Protein AF-A0A358EK53-F1 (afdb_monomer_lite)

Sequence (143 aa):
MNDQSKSSGLSKCEKLIERYEEFHQHSTNRLIHFLCVPAIALSLIGLLWGIKIADVAIPKTEYFLTLNVGVIFICLAALYYLTLSFGSFLGMVVFGLVASLLCISFEMSPYSLLSFSLIVFVLAWVGQFIGHHMEGKRPAFTE

Secondary structure (DSSP, 8-state):
--STTTGGG--HHHHHHHHHHTTS--HHHHHHHHHHHHHHHHHHHHHHHT-EEEEEEPTTSS-EEEEEHHHHHHHHHHHHHHHH-HHHHHHHHHHHHHHHHHHHHHHTSSS-HHHHHHHHHHHHHHHHHHHHHHHTS--GGG-

Structure (mmCIF, N/CA/C/O backbone):
data_AF-A0A358EK53-F1
#
_entry.id   AF-A0A358EK53-F1
#
loop_
_atom_site.group_PDB
_atom_site.id
_atom_site.type_symbol
_atom_site.label_atom_id
_atom_site.label_alt_id
_atom_site.label_comp_id
_atom_site.label_asym_id
_atom_site.label_entity_id
_atom_site.label_seq_id
_atom_site.pdbx_PDB_ins_code
_atom_site.Cartn_x
_atom_site.Cartn_y
_atom_site.Cartn_z
_atom_site.occupancy
_atom_site.B_iso_or_equiv
_atom_site.auth_seq_id
_atom_site.auth_comp_id
_atom_site.auth_asym_id
_atom_site.auth_atom_id
_atom_site.pdbx_PDB_model_num
ATOM 1 N N . MET A 1 1 ? -28.330 -13.472 44.762 1.00 44.41 1 MET A N 1
ATOM 2 C CA . MET A 1 1 ? -28.862 -12.124 45.067 1.00 44.41 1 MET A CA 1
ATOM 3 C C . MET A 1 1 ? -27.680 -11.178 45.244 1.00 44.41 1 MET A C 1
ATOM 5 O O . MET A 1 1 ? -27.153 -11.162 46.343 1.00 44.41 1 MET A O 1
ATOM 9 N N . ASN A 1 2 ? -27.193 -10.495 44.192 1.00 47.31 2 ASN A N 1
ATOM 10 C CA . ASN A 1 2 ? -26.278 -9.346 44.377 1.00 47.31 2 ASN A CA 1
ATOM 11 C C . ASN A 1 2 ? -26.008 -8.436 43.154 1.00 47.31 2 ASN A C 1
ATOM 13 O O . ASN A 1 2 ? -25.313 -7.445 43.327 1.00 47.31 2 ASN A O 1
ATOM 17 N N . ASP A 1 3 ? -26.550 -8.689 41.954 1.00 51.25 3 ASP A N 1
ATOM 18 C CA . ASP A 1 3 ? -26.287 -7.790 40.803 1.00 51.25 3 ASP A CA 1
ATOM 19 C C . ASP A 1 3 ? -27.256 -6.603 40.682 1.00 51.25 3 ASP A C 1
ATOM 21 O O . ASP A 1 3 ? -26.886 -5.522 40.232 1.00 51.25 3 ASP A O 1
ATOM 25 N N . GLN A 1 4 ? -28.500 -6.755 41.139 1.00 46.97 4 GLN A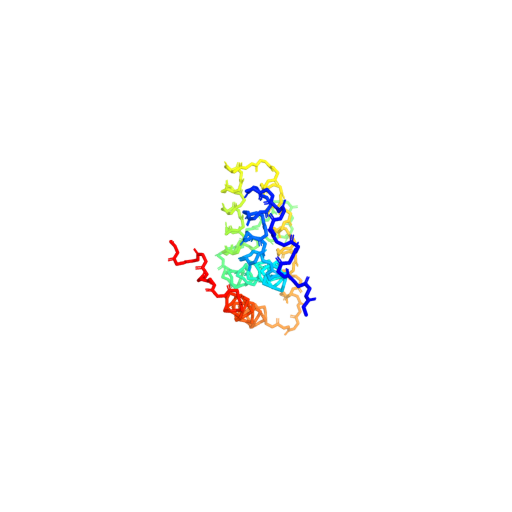 N 1
ATOM 26 C CA . GLN A 1 4 ? -29.532 -5.715 41.006 1.00 46.97 4 GLN A CA 1
ATOM 27 C C . GLN A 1 4 ? -29.291 -4.494 41.918 1.00 46.97 4 GLN A C 1
ATOM 29 O O . GLN A 1 4 ? -29.792 -3.411 41.631 1.00 46.97 4 GLN A O 1
ATOM 34 N N . SER A 1 5 ? -28.504 -4.632 42.993 1.00 48.44 5 SER A N 1
ATOM 35 C CA . SER A 1 5 ? -28.231 -3.541 43.942 1.00 48.44 5 SER A CA 1
ATOM 36 C C . SER A 1 5 ? -27.086 -2.616 43.520 1.00 48.44 5 SER A C 1
ATOM 38 O O . SER A 1 5 ? -26.894 -1.575 44.143 1.00 48.44 5 SER A O 1
ATOM 40 N N . LYS A 1 6 ? -26.310 -2.977 42.487 1.00 52.50 6 LYS A N 1
ATOM 41 C CA . LYS A 1 6 ? -25.169 -2.174 42.014 1.00 52.50 6 LYS A CA 1
ATOM 42 C C . LYS A 1 6 ? -25.566 -1.177 40.915 1.00 52.50 6 LYS A C 1
ATOM 44 O O . LYS A 1 6 ? -25.019 -0.084 40.848 1.00 52.50 6 LYS A O 1
ATOM 49 N N . SER A 1 7 ? -26.573 -1.520 40.107 1.00 52.72 7 SER A N 1
ATOM 50 C CA . SER A 1 7 ? -27.043 -0.724 38.956 1.00 52.72 7 SER A CA 1
ATOM 51 C C . SER A 1 7 ? -27.946 0.470 39.331 1.00 52.72 7 SER A C 1
ATOM 53 O O . SER A 1 7 ? -28.080 1.440 38.577 1.00 52.72 7 SER A O 1
ATOM 55 N N . SER A 1 8 ? -28.563 0.455 40.518 1.00 56.09 8 SER A N 1
ATOM 56 C CA . SER A 1 8 ? -29.510 1.498 40.943 1.00 56.09 8 SER A CA 1
ATOM 57 C C . SER A 1 8 ? -28.857 2.830 41.340 1.00 56.09 8 SER A C 1
ATOM 59 O O . SER A 1 8 ? -29.575 3.816 41.487 1.00 56.09 8 SER A O 1
ATOM 61 N N . GLY A 1 9 ? -27.529 2.872 41.504 1.00 60.59 9 GLY A N 1
ATOM 62 C CA . GLY A 1 9 ? -26.775 4.067 41.915 1.00 60.59 9 GLY A CA 1
ATOM 63 C C . GLY A 1 9 ? -26.028 4.801 40.796 1.00 60.59 9 GLY A C 1
ATOM 64 O O . GLY A 1 9 ? -25.480 5.868 41.050 1.00 60.59 9 GLY A O 1
ATOM 65 N N . LEU A 1 10 ? -25.998 4.256 39.575 1.00 72.88 10 LEU A N 1
ATOM 66 C CA . LEU A 1 10 ? -25.238 4.839 38.466 1.00 72.88 10 LEU A CA 1
ATOM 67 C C . LEU A 1 10 ? -25.940 6.077 37.899 1.00 72.88 10 LEU A C 1
ATOM 69 O O . LEU A 1 10 ? -27.145 6.061 37.603 1.00 72.88 10 LEU A O 1
ATOM 73 N N . SER A 1 11 ? -25.168 7.143 37.707 1.00 79.88 11 SER A N 1
ATOM 74 C CA . SER A 1 11 ? -25.588 8.355 37.016 1.00 79.88 11 SER A CA 1
ATOM 75 C C . SER A 1 11 ? -26.011 8.046 35.576 1.00 79.88 11 SER A C 1
ATOM 77 O O . SER A 1 11 ? -25.621 7.049 34.965 1.00 79.88 11 SER A O 1
ATOM 79 N N . LYS A 1 12 ? -26.817 8.933 34.988 1.00 79.69 12 LYS A N 1
ATOM 80 C CA . LYS A 1 12 ? -27.272 8.793 33.598 1.00 79.69 12 LYS A CA 1
ATOM 81 C C . LYS A 1 12 ? -26.097 8.684 32.612 1.00 79.69 12 LYS A C 1
ATOM 83 O O . LYS A 1 12 ? -26.215 7.951 31.638 1.00 79.69 12 LYS A O 1
ATOM 88 N N . CYS A 1 13 ? -24.980 9.366 32.883 1.00 74.81 13 CYS A N 1
ATOM 89 C CA . CYS A 1 13 ? -23.748 9.243 32.099 1.00 74.81 13 CYS A CA 1
ATOM 90 C C . CYS A 1 13 ? -23.116 7.859 32.235 1.00 74.81 13 CYS A C 1
ATOM 92 O O . CYS A 1 13 ? -22.771 7.268 31.223 1.00 74.81 13 CYS A O 1
ATOM 94 N N . GLU A 1 14 ? -23.012 7.314 33.445 1.00 81.50 14 GLU A N 1
ATOM 95 C CA . GLU A 1 14 ? -22.434 5.981 33.652 1.00 81.50 14 GLU A CA 1
ATOM 96 C C . GLU A 1 14 ? -23.273 4.891 32.978 1.00 81.50 14 GLU A C 1
ATOM 98 O O . GLU A 1 14 ? -22.715 4.035 32.305 1.00 81.50 14 GLU A O 1
ATOM 103 N N . LYS A 1 15 ? -24.608 4.988 33.021 1.00 79.69 15 LYS A N 1
ATOM 104 C CA . LYS A 1 15 ? -25.495 4.074 32.273 1.00 79.69 15 LYS A CA 1
ATOM 105 C C . LYS A 1 15 ? -25.345 4.198 30.756 1.00 79.69 15 LYS A C 1
ATOM 107 O O . LYS A 1 15 ? -25.530 3.223 30.034 1.00 79.69 15 LYS A O 1
ATOM 112 N N . LEU A 1 16 ? -25.050 5.399 30.259 1.00 75.38 16 LEU A N 1
ATOM 113 C CA . LEU A 1 16 ? -24.781 5.629 28.838 1.00 75.38 16 LEU A CA 1
ATOM 114 C C . LEU A 1 16 ? -23.404 5.091 28.432 1.00 75.38 16 LEU A C 1
ATOM 116 O O . LEU A 1 16 ? -23.286 4.562 27.334 1.00 75.38 16 LEU A O 1
ATOM 120 N N . ILE A 1 17 ? -22.400 5.186 29.307 1.00 73.75 17 ILE A N 1
ATOM 121 C CA . ILE A 1 17 ? -21.050 4.645 29.091 1.00 73.75 17 ILE A CA 1
ATOM 122 C C . ILE A 1 17 ? -21.073 3.116 29.131 1.00 73.75 17 ILE A C 1
ATOM 124 O O . ILE A 1 17 ? -20.580 2.492 28.202 1.00 73.75 17 ILE A O 1
ATOM 128 N N . GLU A 1 18 ? -21.723 2.517 30.127 1.00 74.19 18 GLU A N 1
ATOM 129 C CA . GLU A 1 18 ? -21.867 1.062 30.271 1.00 74.19 18 GLU A CA 1
ATOM 130 C C . GLU A 1 18 ? -22.588 0.457 29.054 1.00 74.19 18 GLU A C 1
ATOM 132 O O . GLU A 1 18 ? -22.135 -0.519 28.458 1.00 74.19 18 GLU A O 1
ATOM 137 N N . ARG A 1 19 ? -23.648 1.125 28.582 1.00 63.91 19 ARG A N 1
ATOM 138 C CA . ARG A 1 19 ? -24.352 0.734 27.356 1.00 63.91 19 ARG A CA 1
ATOM 139 C C . ARG A 1 19 ? -23.547 1.008 26.086 1.00 63.91 19 ARG A C 1
ATOM 141 O O . ARG A 1 19 ? -23.737 0.319 25.096 1.00 63.91 19 ARG A O 1
ATOM 148 N N . TYR A 1 20 ? -22.667 2.005 26.071 1.00 60.00 20 TYR A N 1
ATOM 149 C CA . TYR A 1 20 ? -21.781 2.277 24.936 1.00 60.00 20 TYR A CA 1
ATOM 150 C C . TYR A 1 20 ? -20.654 1.235 24.839 1.00 60.00 20 TYR A C 1
ATOM 152 O O . TYR A 1 20 ? -20.365 0.751 23.741 1.00 60.00 20 TYR A O 1
ATOM 160 N N . GLU A 1 21 ? -20.082 0.838 25.980 1.00 59.84 21 GLU A N 1
ATOM 161 C CA . GLU A 1 21 ? -19.077 -0.221 26.112 1.00 59.84 21 GLU A CA 1
ATOM 162 C C . GLU A 1 21 ? -19.630 -1.603 25.732 1.00 59.84 21 GLU A C 1
ATOM 164 O O . GLU A 1 21 ? -18.933 -2.360 25.060 1.00 59.84 21 GLU A O 1
ATOM 169 N N . GLU A 1 22 ? -20.903 -1.897 26.016 1.00 58.50 22 GLU A N 1
ATOM 170 C CA . GLU A 1 22 ? -21.577 -3.131 25.566 1.00 58.50 22 GLU A CA 1
ATOM 171 C C . GLU A 1 22 ? -21.605 -3.311 24.031 1.00 58.50 22 GLU A C 1
ATOM 173 O O . GLU A 1 22 ? -21.647 -4.441 23.547 1.00 58.50 22 GLU A O 1
ATOM 178 N N . PHE A 1 23 ? -21.554 -2.226 23.241 1.00 48.31 23 PHE A N 1
ATOM 179 C CA . PHE A 1 23 ? -21.662 -2.271 21.768 1.00 48.31 23 PHE A CA 1
ATOM 180 C C . PHE A 1 23 ? -20.366 -1.916 21.007 1.00 48.31 23 PHE A C 1
ATOM 182 O O . PHE A 1 23 ? -20.389 -1.861 19.769 1.00 48.31 23 PHE A O 1
ATOM 189 N N . HIS A 1 24 ? -19.257 -1.622 21.702 1.00 51.56 24 HIS A N 1
ATOM 190 C CA . HIS A 1 24 ? -18.022 -1.076 21.099 1.00 51.56 24 HIS A CA 1
ATOM 191 C C . HIS A 1 24 ? -16.729 -1.732 21.620 1.00 51.56 24 HIS A C 1
ATOM 193 O O . HIS A 1 24 ? -15.741 -1.040 21.868 1.00 51.56 24 HIS A O 1
ATOM 199 N N . GLN A 1 25 ? -16.708 -3.058 21.804 1.00 56.25 25 GLN A N 1
ATOM 200 C CA . GLN A 1 25 ? -15.601 -3.720 22.514 1.00 56.25 25 GLN A CA 1
ATOM 201 C C . GLN A 1 25 ? -15.078 -5.043 21.940 1.00 56.25 25 GLN A C 1
ATOM 203 O O . GLN A 1 25 ? -14.318 -5.727 22.627 1.00 56.25 25 GLN A O 1
ATOM 208 N N . HIS A 1 26 ? -15.348 -5.409 20.681 1.00 67.19 26 HIS A N 1
ATOM 209 C CA . HIS A 1 26 ? -14.607 -6.542 20.115 1.00 67.19 26 HIS A CA 1
ATOM 210 C C . HIS A 1 26 ? -13.185 -6.118 19.730 1.00 67.19 26 HIS A C 1
ATOM 212 O O . HIS A 1 26 ? -12.859 -5.834 18.578 1.00 67.19 26 HIS A O 1
ATOM 218 N N . SER A 1 27 ? -12.306 -6.117 20.736 1.00 74.44 27 SER A N 1
ATOM 219 C CA . SER A 1 27 ? -10.853 -5.959 20.610 1.00 74.44 27 SER A CA 1
ATOM 220 C C . SER A 1 27 ? -10.276 -6.863 19.517 1.00 74.44 27 SER A C 1
ATOM 222 O O . SER A 1 27 ? -9.371 -6.456 18.790 1.00 74.44 27 SER A O 1
ATOM 224 N N . THR A 1 28 ? -10.870 -8.046 19.333 1.00 80.31 28 THR A N 1
ATOM 225 C CA . THR A 1 28 ? -10.563 -8.972 18.244 1.00 80.31 28 THR A CA 1
ATOM 226 C C . THR A 1 28 ? -10.839 -8.375 16.864 1.00 80.31 28 THR A C 1
ATOM 228 O O . THR A 1 28 ? -9.970 -8.476 16.004 1.00 80.31 28 THR A O 1
ATOM 231 N N . ASN A 1 29 ? -11.981 -7.711 16.633 1.00 83.12 29 ASN A N 1
ATOM 232 C CA . ASN A 1 29 ? -12.245 -7.080 15.336 1.00 83.12 29 ASN A CA 1
ATOM 233 C C . ASN A 1 29 ? -11.283 -5.916 15.079 1.00 83.12 29 ASN A C 1
ATOM 235 O O . ASN A 1 29 ? -10.715 -5.813 13.997 1.00 83.12 29 ASN A O 1
ATOM 239 N N . ARG A 1 30 ? -11.011 -5.084 16.091 1.00 83.62 30 ARG A N 1
ATOM 240 C CA . ARG A 1 30 ? -10.029 -3.997 15.955 1.00 83.62 30 ARG A CA 1
ATOM 241 C C . ARG A 1 30 ? -8.637 -4.529 15.594 1.00 83.62 30 ARG A C 1
ATOM 243 O O . ARG A 1 30 ? -7.964 -3.935 14.755 1.00 83.62 30 ARG A O 1
ATOM 250 N N . LEU A 1 31 ? -8.217 -5.641 16.200 1.00 88.62 31 LEU A N 1
ATOM 251 C CA . LEU A 1 31 ? -6.941 -6.288 15.892 1.00 88.62 31 LEU A CA 1
ATOM 252 C C . LEU A 1 31 ? -6.921 -6.860 14.469 1.00 88.62 31 LEU A C 1
ATOM 254 O O . LEU A 1 31 ? -5.970 -6.611 13.729 1.00 88.62 31 LEU A O 1
ATOM 258 N N . ILE A 1 32 ? -7.975 -7.584 14.079 1.00 89.75 32 ILE A N 1
ATOM 259 C CA . ILE A 1 32 ? -8.142 -8.098 12.713 1.00 89.75 32 ILE A CA 1
ATOM 260 C C . ILE A 1 32 ? -8.068 -6.939 11.723 1.00 89.75 32 ILE A C 1
ATOM 262 O O . ILE A 1 32 ? -7.319 -7.006 10.754 1.00 89.75 32 ILE A O 1
ATOM 266 N N . HIS A 1 33 ? -8.772 -5.843 11.995 1.00 88.62 33 HIS A N 1
ATOM 267 C CA . HIS A 1 33 ? -8.790 -4.687 11.120 1.00 88.62 33 HIS A CA 1
ATOM 268 C C . HIS A 1 33 ? -7.407 -4.040 10.990 1.00 88.62 33 HIS A C 1
ATOM 270 O O . HIS A 1 33 ? -6.943 -3.777 9.880 1.00 88.62 33 HIS A O 1
ATOM 276 N N . PHE A 1 34 ? -6.718 -3.854 12.118 1.00 91.25 34 PHE A N 1
ATOM 277 C CA . PHE A 1 34 ? -5.369 -3.296 12.167 1.00 91.25 34 PHE A CA 1
ATOM 278 C C . PHE A 1 34 ? -4.342 -4.129 11.385 1.00 91.25 34 PHE A C 1
ATOM 280 O O . PHE A 1 34 ? -3.424 -3.559 10.805 1.00 91.25 34 PHE A O 1
ATOM 287 N N . LEU A 1 35 ? -4.498 -5.456 11.328 1.00 94.19 35 LEU A N 1
ATOM 288 C CA . LEU A 1 35 ? -3.620 -6.341 10.552 1.00 94.19 35 LEU A CA 1
ATOM 289 C C . LEU A 1 35 ? -4.036 -6.438 9.081 1.00 94.19 35 LEU A C 1
ATOM 291 O O . LEU A 1 35 ? -3.199 -6.360 8.179 1.00 94.19 35 LEU A O 1
ATOM 295 N N . CYS A 1 36 ? -5.331 -6.607 8.823 1.00 95.31 36 CYS A N 1
ATOM 296 C CA . CYS A 1 36 ? -5.830 -6.877 7.486 1.00 95.31 36 CYS A CA 1
ATOM 297 C C . CYS A 1 36 ? -5.834 -5.629 6.597 1.00 95.31 36 CYS A C 1
ATOM 299 O O . CYS A 1 36 ? -5.569 -5.774 5.411 1.00 95.31 36 CYS A O 1
ATOM 301 N N . VAL A 1 37 ? -6.086 -4.414 7.111 1.00 94.44 37 VAL A N 1
ATOM 302 C CA . VAL A 1 37 ? -6.059 -3.201 6.261 1.00 94.44 37 VAL A CA 1
ATOM 303 C C . VAL A 1 37 ? -4.674 -2.961 5.641 1.00 94.44 37 VAL A C 1
ATOM 305 O O . VAL A 1 37 ? -4.603 -2.857 4.413 1.00 94.44 37 VAL A O 1
ATOM 308 N N . PRO A 1 38 ? -3.561 -2.935 6.406 1.00 95.06 38 PRO A N 1
ATOM 309 C CA . PRO A 1 38 ? -2.231 -2.818 5.814 1.00 95.06 38 PRO A CA 1
ATOM 310 C C . PRO A 1 38 ? -1.906 -3.975 4.864 1.00 95.06 38 PRO A C 1
ATOM 312 O O . PRO A 1 38 ? -1.325 -3.741 3.808 1.00 95.06 38 PRO A O 1
ATOM 315 N N . ALA A 1 39 ? -2.316 -5.207 5.191 1.00 97.19 39 ALA A N 1
ATOM 316 C CA . ALA A 1 39 ? -2.095 -6.367 4.327 1.00 97.19 39 ALA A CA 1
ATOM 317 C C . ALA A 1 39 ? -2.852 -6.262 2.990 1.00 97.19 39 ALA A C 1
ATOM 319 O O . ALA A 1 39 ? -2.281 -6.561 1.940 1.00 97.19 39 ALA A O 1
ATOM 320 N N . ILE A 1 40 ? -4.104 -5.793 3.001 1.00 97.69 40 ILE A N 1
ATOM 321 C CA . ILE A 1 40 ? -4.897 -5.522 1.791 1.00 97.69 40 ILE A CA 1
ATOM 322 C C . ILE A 1 40 ? -4.223 -4.431 0.958 1.00 97.69 40 ILE A C 1
ATOM 324 O O . ILE A 1 40 ? -4.044 -4.608 -0.243 1.00 97.69 40 ILE A O 1
ATOM 328 N N . ALA A 1 41 ? -3.801 -3.328 1.581 1.00 97.31 41 ALA A N 1
ATOM 329 C CA . ALA A 1 41 ? -3.135 -2.237 0.875 1.00 97.31 41 ALA A CA 1
ATOM 330 C C . ALA A 1 41 ? -1.801 -2.682 0.241 1.00 97.31 41 ALA A C 1
ATOM 332 O O . ALA A 1 41 ? -1.563 -2.415 -0.937 1.00 97.31 41 ALA A O 1
ATOM 333 N N . LEU A 1 42 ? -0.958 -3.411 0.983 1.00 97.75 42 LEU A N 1
ATOM 334 C CA . LEU A 1 42 ? 0.312 -3.952 0.479 1.00 97.75 42 LEU A CA 1
ATOM 335 C C . LEU A 1 42 ? 0.100 -4.941 -0.670 1.00 97.75 42 LEU A C 1
ATOM 337 O O . LEU A 1 42 ? 0.776 -4.864 -1.695 1.00 97.75 42 LEU A O 1
ATOM 341 N N . SER A 1 43 ? -0.841 -5.872 -0.513 1.00 98.06 43 SER A N 1
ATOM 342 C CA . SER A 1 43 ? -1.125 -6.870 -1.547 1.00 98.06 43 SER A CA 1
ATOM 343 C C . SER A 1 43 ? -1.749 -6.251 -2.794 1.00 98.06 43 SER A C 1
ATOM 345 O O . SER A 1 43 ? -1.369 -6.636 -3.896 1.00 98.06 43 SER A O 1
ATOM 347 N N . LEU A 1 44 ? -2.614 -5.242 -2.656 1.00 98.38 44 LEU A N 1
ATOM 348 C CA . LEU A 1 44 ? -3.137 -4.482 -3.790 1.00 98.38 44 LEU A CA 1
ATOM 349 C C . LEU A 1 44 ? -2.016 -3.779 -4.565 1.00 98.38 44 LEU A C 1
ATOM 351 O O . LEU A 1 44 ? -1.979 -3.876 -5.790 1.00 98.38 44 LEU A O 1
ATOM 355 N N . ILE A 1 45 ? -1.079 -3.126 -3.868 1.00 98.25 45 ILE A N 1
ATOM 356 C CA . ILE A 1 45 ? 0.104 -2.533 -4.509 1.00 98.25 45 ILE A CA 1
ATOM 357 C C . ILE A 1 45 ? 0.877 -3.606 -5.280 1.00 98.25 45 ILE A C 1
ATOM 359 O O . ILE A 1 45 ? 1.200 -3.376 -6.439 1.00 98.25 45 ILE A O 1
ATOM 363 N N . GLY A 1 46 ? 1.114 -4.782 -4.691 1.00 97.75 46 GLY A N 1
ATOM 364 C CA . GLY A 1 46 ? 1.810 -5.886 -5.362 1.00 97.75 46 GLY A CA 1
ATOM 365 C C . GLY A 1 46 ? 1.079 -6.432 -6.597 1.00 97.75 46 GLY A C 1
ATOM 366 O O . GLY A 1 46 ? 1.717 -6.712 -7.611 1.00 97.75 46 GLY A O 1
ATOM 367 N N . LEU A 1 47 ? -0.258 -6.509 -6.567 1.00 98.12 47 LEU A N 1
ATOM 368 C CA . LEU A 1 47 ? -1.067 -6.868 -7.741 1.00 98.12 47 LEU A CA 1
ATOM 369 C C . LEU A 1 47 ? -0.909 -5.836 -8.869 1.00 98.12 47 LEU A C 1
ATOM 371 O O . LEU A 1 47 ? -0.716 -6.207 -10.026 1.00 98.12 47 LEU A O 1
ATOM 375 N N . LEU A 1 48 ? -0.953 -4.544 -8.532 1.00 97.88 48 LEU A N 1
ATOM 376 C CA . LEU A 1 48 ? -0.773 -3.448 -9.491 1.00 97.88 48 LEU A CA 1
ATOM 377 C C . LEU A 1 48 ? 0.682 -3.320 -9.972 1.00 97.88 48 LEU A C 1
ATOM 379 O O . LEU A 1 48 ? 0.924 -2.865 -11.090 1.00 97.88 48 LEU A O 1
ATOM 383 N N . TRP A 1 49 ? 1.650 -3.745 -9.158 1.00 97.12 49 TRP A N 1
ATOM 384 C CA . TRP A 1 49 ? 3.080 -3.714 -9.474 1.00 97.12 49 TRP A CA 1
ATOM 385 C C . TRP A 1 49 ? 3.421 -4.559 -10.702 1.00 97.12 49 TRP A C 1
ATOM 387 O O . TRP A 1 49 ? 4.266 -4.176 -11.509 1.00 97.12 49 TRP A O 1
ATOM 397 N N . GLY A 1 50 ? 2.722 -5.685 -10.883 1.00 93.50 50 GLY A N 1
ATOM 398 C CA . GLY A 1 50 ? 2.907 -6.571 -12.035 1.00 93.50 50 GLY A CA 1
ATOM 399 C C . GLY A 1 50 ? 2.536 -5.942 -13.384 1.00 93.50 50 GLY A C 1
ATOM 400 O O . GLY A 1 50 ? 2.936 -6.461 -14.426 1.00 93.50 50 GLY A O 1
ATOM 401 N N . ILE A 1 51 ? 1.803 -4.823 -13.390 1.00 95.44 51 ILE A N 1
ATOM 402 C CA . ILE A 1 51 ? 1.397 -4.119 -14.609 1.00 95.44 51 ILE A CA 1
ATOM 403 C C . ILE A 1 51 ? 2.461 -3.068 -14.956 1.00 95.44 51 ILE A C 1
ATOM 405 O O . ILE A 1 51 ? 2.400 -1.916 -14.514 1.00 95.44 51 ILE A O 1
ATOM 409 N N . LYS A 1 52 ? 3.459 -3.485 -15.742 1.00 94.00 52 LYS A N 1
ATOM 410 C CA . LYS A 1 52 ? 4.566 -2.636 -16.212 1.00 94.00 52 LYS A CA 1
ATOM 411 C C . LYS A 1 52 ? 4.102 -1.751 -17.374 1.00 94.00 52 LYS A C 1
ATOM 413 O O . LYS A 1 52 ? 3.425 -2.228 -18.279 1.00 94.00 52 LYS A O 1
ATOM 418 N N . ILE A 1 53 ? 4.450 -0.464 -17.328 1.00 93.25 53 ILE A N 1
ATOM 419 C CA . ILE A 1 53 ? 4.023 0.551 -18.305 1.00 93.25 53 ILE A CA 1
ATOM 420 C C . ILE A 1 53 ? 5.179 0.910 -19.234 1.00 93.25 53 ILE A C 1
ATOM 422 O O . ILE A 1 53 ? 5.046 0.812 -20.450 1.00 93.25 53 ILE A O 1
ATOM 426 N N . ALA A 1 54 ? 6.299 1.354 -18.664 1.00 90.38 54 ALA A N 1
ATOM 427 C CA . ALA A 1 54 ? 7.460 1.804 -19.421 1.00 90.38 54 ALA A CA 1
ATOM 428 C C . ALA A 1 54 ? 8.716 1.769 -18.552 1.00 90.38 54 ALA A C 1
ATOM 430 O O . ALA A 1 54 ? 8.646 2.050 -17.358 1.00 90.38 54 ALA A O 1
ATOM 431 N N . ASP A 1 55 ? 9.865 1.509 -19.165 1.00 89.69 55 ASP A N 1
ATOM 432 C CA . ASP A 1 55 ? 11.164 1.683 -18.524 1.00 89.69 55 ASP A CA 1
ATOM 433 C C . ASP A 1 55 ? 11.713 3.074 -18.849 1.00 89.69 55 ASP A C 1
ATOM 435 O O . ASP A 1 55 ? 11.835 3.465 -20.012 1.00 89.69 55 ASP A O 1
ATOM 439 N N . VAL A 1 56 ? 12.024 3.843 -17.810 1.00 87.19 56 VAL A N 1
ATOM 440 C CA . VAL A 1 56 ? 12.535 5.211 -17.918 1.00 87.19 56 VAL A CA 1
ATOM 441 C C . VAL A 1 56 ? 14.018 5.203 -17.576 1.00 87.19 56 VAL A C 1
ATOM 443 O O . VAL A 1 56 ? 14.395 4.901 -16.446 1.00 87.19 56 VAL A O 1
ATOM 446 N N . ALA A 1 57 ? 14.873 5.545 -18.538 1.00 88.06 57 ALA A N 1
ATOM 447 C CA . ALA A 1 57 ? 16.307 5.670 -18.291 1.00 88.06 57 ALA A CA 1
ATOM 448 C C . ALA A 1 57 ? 16.585 6.787 -17.273 1.00 88.06 57 ALA A C 1
ATOM 450 O O . ALA A 1 57 ? 16.092 7.910 -17.424 1.00 88.06 57 ALA A O 1
ATOM 451 N N . ILE A 1 58 ? 17.393 6.500 -16.251 1.00 84.69 58 ILE A N 1
ATOM 452 C CA . ILE A 1 58 ? 17.804 7.507 -15.271 1.00 84.69 58 ILE A CA 1
ATOM 453 C C . ILE A 1 58 ? 19.006 8.273 -15.847 1.00 84.69 58 ILE A C 1
ATOM 455 O O . ILE A 1 58 ? 20.051 7.663 -16.100 1.00 84.69 58 ILE A O 1
ATOM 459 N N . PRO A 1 59 ? 18.906 9.605 -16.046 1.00 87.94 59 PRO A N 1
ATOM 460 C CA . PRO A 1 59 ? 19.975 10.381 -16.662 1.00 87.94 59 PRO A CA 1
ATOM 461 C C . PRO A 1 59 ? 21.311 10.200 -15.941 1.00 87.94 59 PRO A C 1
ATOM 463 O O . PRO A 1 59 ? 21.377 10.291 -14.717 1.00 87.94 59 PRO A O 1
ATOM 466 N N . LYS A 1 60 ? 22.387 10.031 -16.719 1.00 87.44 60 LYS A N 1
ATOM 467 C CA . LYS A 1 60 ? 23.769 9.875 -16.225 1.00 87.44 60 LYS A CA 1
ATOM 468 C C . LYS A 1 60 ? 24.023 8.584 -15.428 1.00 87.44 60 LYS A C 1
ATOM 470 O O . LYS A 1 60 ? 24.994 8.526 -14.678 1.00 87.44 60 LYS A O 1
ATOM 475 N N . THR A 1 61 ? 23.188 7.558 -15.595 1.00 86.94 61 THR A N 1
ATOM 476 C CA . THR A 1 61 ? 23.410 6.220 -15.028 1.00 86.94 61 THR A CA 1
ATOM 477 C C . THR A 1 61 ? 23.018 5.131 -16.031 1.00 86.94 61 THR A C 1
ATOM 479 O O . THR A 1 61 ? 22.264 5.404 -16.958 1.00 86.94 61 THR A O 1
ATOM 482 N N . GLU A 1 62 ? 23.482 3.899 -15.817 1.00 86.06 62 GLU A N 1
ATOM 483 C CA . GLU A 1 62 ? 23.063 2.706 -16.583 1.00 86.06 62 GLU A CA 1
ATOM 484 C C . GLU A 1 62 ? 21.736 2.106 -16.070 1.00 86.06 62 GLU A C 1
ATOM 486 O O . GLU A 1 62 ? 21.300 1.045 -16.515 1.00 86.06 62 GLU A O 1
ATOM 491 N N . TYR A 1 63 ? 21.104 2.745 -15.080 1.00 82.31 63 TYR A N 1
ATOM 492 C CA . TYR A 1 63 ? 19.905 2.231 -14.433 1.00 82.31 63 TYR A CA 1
ATOM 493 C C . TYR A 1 63 ? 18.634 2.713 -15.134 1.00 82.31 63 TYR A C 1
ATOM 495 O O . TYR A 1 63 ? 18.524 3.861 -15.574 1.00 82.31 63 TYR A O 1
ATOM 503 N N . PHE A 1 64 ? 17.636 1.834 -15.158 1.00 83.44 64 PHE A N 1
ATOM 504 C CA . PHE A 1 64 ? 16.288 2.127 -15.625 1.00 83.44 64 PHE A CA 1
ATOM 505 C C . PHE A 1 64 ? 15.318 2.059 -14.448 1.00 83.44 64 PHE A C 1
ATOM 507 O O . PHE A 1 64 ? 15.417 1.179 -13.593 1.00 83.44 64 PHE A O 1
ATOM 514 N N . LEU A 1 65 ? 14.374 2.994 -14.411 1.00 83.56 65 LEU A N 1
ATOM 515 C CA . LEU A 1 65 ? 13.236 2.973 -13.510 1.00 83.56 65 LEU A CA 1
ATOM 516 C C . LEU A 1 65 ? 12.036 2.393 -14.257 1.00 83.56 65 LEU A C 1
ATOM 518 O O . LEU A 1 65 ? 11.494 3.037 -15.154 1.00 83.56 65 LEU A O 1
ATOM 522 N N . THR A 1 66 ? 11.592 1.202 -13.872 1.00 87.44 66 THR A N 1
ATOM 523 C CA . THR A 1 66 ? 10.353 0.629 -14.402 1.00 87.44 66 THR A CA 1
ATOM 524 C C . THR A 1 66 ? 9.151 1.334 -13.787 1.00 87.44 66 THR A C 1
ATOM 526 O O . THR A 1 66 ? 8.837 1.161 -12.606 1.00 87.44 66 THR A O 1
ATOM 529 N N . LEU A 1 67 ? 8.441 2.111 -14.599 1.00 91.50 67 LEU A N 1
ATOM 530 C CA . LEU A 1 67 ? 7.146 2.662 -14.243 1.00 91.50 67 LEU A CA 1
ATOM 531 C C . LEU A 1 67 ? 6.104 1.540 -14.295 1.00 91.50 67 LEU A C 1
ATOM 533 O O . LEU A 1 67 ? 5.915 0.892 -15.326 1.00 91.50 67 LEU A O 1
ATOM 537 N N . ASN A 1 68 ? 5.404 1.330 -13.187 1.00 95.25 68 ASN A N 1
ATOM 538 C CA . ASN A 1 68 ? 4.308 0.374 -13.081 1.00 95.25 68 ASN A CA 1
ATOM 539 C C . ASN A 1 68 ? 3.072 1.038 -12.460 1.00 95.25 68 ASN A C 1
ATOM 541 O O . ASN A 1 68 ? 3.155 2.117 -11.862 1.00 95.25 68 ASN A O 1
ATOM 545 N N . VAL A 1 69 ? 1.915 0.392 -12.606 1.00 97.12 69 VAL A N 1
ATOM 546 C CA . VAL A 1 69 ? 0.643 0.921 -12.088 1.00 97.12 69 VAL A CA 1
ATOM 547 C C . VAL A 1 69 ? 0.660 1.049 -10.558 1.00 97.12 69 VAL A C 1
ATOM 549 O O . VAL A 1 69 ? 0.052 1.975 -10.024 1.00 97.12 69 VAL A O 1
ATOM 552 N N . GLY A 1 70 ? 1.397 0.190 -9.848 1.00 96.62 70 GLY A N 1
ATOM 553 C CA . GLY A 1 70 ? 1.567 0.267 -8.393 1.00 96.62 70 GLY A CA 1
ATOM 554 C C . GLY A 1 70 ? 2.210 1.578 -7.928 1.00 96.62 70 GLY A C 1
ATOM 555 O O . GLY A 1 70 ? 1.698 2.221 -7.012 1.00 96.62 70 GLY A O 1
ATOM 556 N N . VAL A 1 71 ? 3.274 2.031 -8.599 1.00 94.88 71 VAL A N 1
ATOM 557 C CA . VAL A 1 71 ? 3.926 3.323 -8.309 1.00 94.88 71 VAL A CA 1
ATOM 558 C C . VAL A 1 71 ? 2.971 4.488 -8.563 1.00 94.88 71 VAL A C 1
ATOM 560 O O . VAL A 1 71 ? 2.855 5.378 -7.722 1.00 94.88 71 VAL A O 1
ATOM 563 N N . ILE A 1 72 ? 2.237 4.466 -9.681 1.00 96.62 72 ILE A N 1
ATOM 564 C CA . ILE A 1 72 ? 1.236 5.502 -9.987 1.00 96.62 72 ILE A CA 1
ATOM 565 C C . ILE A 1 72 ? 0.166 5.548 -8.893 1.00 96.62 72 ILE A C 1
ATOM 567 O O . ILE A 1 72 ? -0.166 6.627 -8.401 1.00 96.62 72 ILE A O 1
ATOM 571 N N . PHE A 1 73 ? -0.342 4.388 -8.476 1.00 97.81 73 PHE A N 1
ATOM 572 C CA . PHE A 1 73 ? -1.336 4.286 -7.413 1.00 97.81 73 PHE A CA 1
ATOM 573 C C . PHE A 1 73 ? -0.826 4.868 -6.086 1.00 97.81 73 PHE A C 1
ATOM 575 O O . PHE A 1 73 ? -1.528 5.667 -5.468 1.00 97.81 73 PHE A O 1
ATOM 582 N N . ILE A 1 74 ? 0.410 4.549 -5.683 1.00 97.50 74 ILE A N 1
ATOM 583 C CA . ILE A 1 74 ? 1.049 5.123 -4.486 1.00 97.50 74 ILE A CA 1
ATOM 584 C C . ILE A 1 74 ? 1.151 6.649 -4.597 1.00 97.50 74 ILE A C 1
ATOM 586 O O . ILE A 1 74 ? 0.804 7.352 -3.648 1.00 97.50 74 ILE A O 1
ATOM 590 N N . CYS A 1 75 ? 1.600 7.178 -5.740 1.00 97.06 75 CYS A N 1
ATOM 591 C CA . CYS A 1 75 ? 1.714 8.622 -5.949 1.00 97.06 75 CYS A CA 1
ATOM 592 C C . CYS A 1 75 ? 0.354 9.322 -5.831 1.00 97.06 75 CYS A C 1
ATOM 594 O O . CYS A 1 75 ? 0.244 10.331 -5.134 1.00 97.06 75 CYS A O 1
ATOM 596 N N . LEU A 1 76 ? -0.688 8.775 -6.463 1.00 98.12 76 LEU A N 1
ATOM 597 C CA . LEU A 1 76 ? -2.047 9.314 -6.372 1.00 98.12 76 LEU A CA 1
ATOM 598 C C . LEU A 1 76 ? -2.586 9.252 -4.937 1.00 98.12 76 LEU A C 1
ATOM 600 O O . LEU A 1 76 ? -3.154 10.233 -4.455 1.00 98.12 76 LEU A O 1
ATOM 604 N N . ALA A 1 77 ? -2.360 8.142 -4.230 1.00 97.62 77 ALA A N 1
ATOM 605 C CA . ALA A 1 77 ? -2.747 7.997 -2.830 1.00 97.62 77 ALA A CA 1
ATOM 606 C C . ALA A 1 77 ? -2.021 9.011 -1.932 1.00 97.62 77 ALA A C 1
ATOM 608 O O . ALA A 1 77 ? -2.653 9.644 -1.090 1.00 97.62 77 ALA A O 1
ATOM 609 N N . ALA A 1 78 ? -0.720 9.231 -2.133 1.00 97.94 78 ALA A N 1
ATOM 610 C CA . ALA A 1 78 ? 0.035 10.236 -1.391 1.00 97.94 78 ALA A CA 1
ATOM 611 C C . ALA A 1 78 ? -0.518 11.648 -1.643 1.00 97.94 78 ALA A C 1
ATOM 613 O O . ALA A 1 78 ? -0.791 12.374 -0.688 1.00 97.94 78 ALA A O 1
ATOM 614 N N . LEU A 1 79 ? -0.770 12.021 -2.902 1.00 98.19 79 LEU A N 1
ATOM 615 C CA . LEU A 1 79 ? -1.372 13.317 -3.239 1.00 98.19 79 LEU A CA 1
ATOM 616 C C . LEU A 1 79 ? -2.754 13.499 -2.601 1.00 98.19 79 LEU A C 1
ATOM 618 O O . LEU A 1 79 ? -3.048 14.575 -2.086 1.00 98.19 79 LEU A O 1
ATOM 622 N N . TYR A 1 80 ? -3.577 12.450 -2.567 1.00 97.81 80 TYR A N 1
ATOM 623 C CA . TYR A 1 80 ? -4.845 12.484 -1.843 1.00 97.81 80 TYR A CA 1
ATOM 624 C C . TYR A 1 80 ? -4.629 12.688 -0.335 1.00 97.81 80 TYR A C 1
ATOM 626 O O . TYR A 1 80 ? -5.229 13.585 0.253 1.00 97.81 80 TYR A O 1
ATOM 634 N N . TYR A 1 81 ? -3.716 11.941 0.293 1.00 96.75 81 TYR A N 1
ATOM 635 C CA . TYR A 1 81 ? -3.427 12.048 1.731 1.00 96.75 81 TYR A CA 1
ATOM 636 C C . TYR A 1 81 ? -2.836 13.409 2.123 1.00 96.75 81 TYR A C 1
ATOM 638 O O . TYR A 1 81 ? -3.037 13.862 3.251 1.00 96.75 81 TYR A O 1
ATOM 646 N N . LEU A 1 82 ? -2.178 14.098 1.188 1.00 98.06 82 LEU A N 1
ATOM 647 C CA . LEU A 1 82 ? -1.736 15.481 1.364 1.00 98.06 82 LEU A CA 1
ATOM 648 C C . LEU A 1 82 ? -2.905 16.450 1.548 1.00 98.06 82 LEU A C 1
ATOM 650 O O . LEU A 1 82 ? -2.775 17.403 2.314 1.00 98.06 82 LEU A O 1
ATOM 654 N N . THR A 1 83 ? -4.053 16.185 0.917 1.00 98.06 83 THR A N 1
ATOM 655 C CA . THR A 1 83 ? -5.268 16.993 1.115 1.00 98.06 83 THR A CA 1
ATOM 656 C C . THR A 1 83 ? -5.894 16.802 2.500 1.00 98.06 83 THR A C 1
ATOM 658 O O . THR A 1 83 ? -6.615 17.682 2.959 1.00 98.06 83 THR A O 1
ATOM 661 N N . LEU A 1 84 ? -5.590 15.693 3.192 1.00 96.25 84 LEU A N 1
ATOM 662 C CA . LEU A 1 84 ? -6.066 15.427 4.552 1.00 96.25 84 LEU A CA 1
ATOM 663 C C . LEU A 1 84 ? -5.158 16.086 5.597 1.00 96.25 84 LEU A C 1
ATOM 665 O O . LEU A 1 84 ? -5.631 16.804 6.474 1.00 96.25 84 LEU A O 1
ATOM 669 N N . SER A 1 85 ? -3.851 15.810 5.546 1.00 97.50 85 SER A N 1
ATOM 670 C CA . SER A 1 85 ? -2.844 16.455 6.398 1.00 97.50 85 SER A CA 1
ATOM 671 C C . SER A 1 85 ? -1.425 16.097 5.954 1.00 97.50 85 SER A C 1
ATOM 673 O O . SER A 1 85 ? -1.174 15.010 5.432 1.00 97.50 85 SER A O 1
ATOM 675 N N . PHE A 1 86 ? -0.453 16.957 6.267 1.00 97.00 86 PHE A N 1
ATOM 676 C CA . PHE A 1 86 ? 0.958 16.675 5.981 1.00 97.00 86 PHE A CA 1
ATOM 677 C C . PHE A 1 86 ? 1.480 15.414 6.700 1.00 97.00 86 PHE A C 1
ATOM 679 O O . PHE A 1 86 ? 2.264 14.655 6.135 1.00 97.00 86 PHE A O 1
ATOM 686 N N . GLY A 1 87 ? 1.010 15.143 7.924 1.00 97.94 87 GLY A N 1
ATOM 687 C CA . GLY A 1 87 ? 1.375 13.924 8.655 1.00 97.94 87 GLY A CA 1
ATOM 688 C C . GLY A 1 87 ? 0.867 12.649 7.973 1.00 97.94 87 GLY A C 1
ATOM 689 O O . GLY A 1 87 ? 1.609 11.678 7.846 1.00 97.94 87 GLY A O 1
ATOM 690 N N . SER A 1 88 ? -0.371 12.671 7.468 1.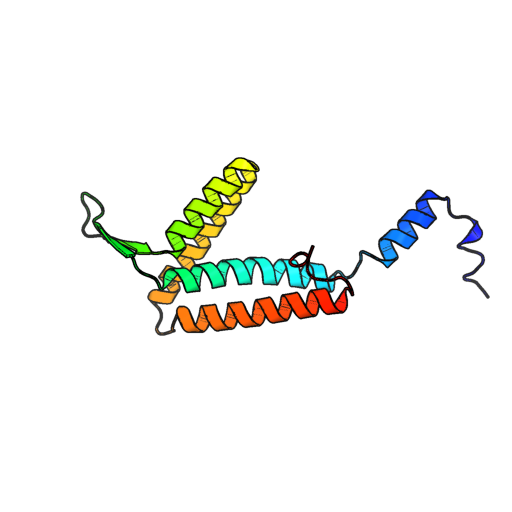00 95.50 88 SER A N 1
ATOM 691 C CA . SER A 1 88 ? -0.948 11.546 6.717 1.00 95.50 88 SER A CA 1
ATOM 692 C C . SER A 1 88 ? -0.229 11.329 5.385 1.00 95.50 88 SER A C 1
ATOM 694 O O . SER A 1 88 ? 0.055 10.188 5.022 1.00 95.50 88 SER A O 1
ATOM 696 N N . PHE A 1 89 ? 0.132 12.414 4.691 1.00 98.06 89 PHE A N 1
ATOM 697 C CA . PHE A 1 89 ? 0.976 12.358 3.496 1.00 98.06 89 PHE A CA 1
ATOM 698 C C . PHE A 1 89 ? 2.309 11.662 3.767 1.00 98.06 89 PHE A C 1
ATOM 700 O O . PHE A 1 89 ? 2.655 10.716 3.062 1.00 98.06 89 PHE A O 1
ATOM 707 N N . LEU A 1 90 ? 3.033 12.083 4.808 1.00 98.38 90 LEU A N 1
ATOM 708 C CA . LEU A 1 90 ? 4.326 11.489 5.140 1.00 98.38 90 LEU A CA 1
ATOM 709 C C . LEU A 1 90 ? 4.186 10.001 5.486 1.00 98.38 90 LEU A C 1
ATOM 711 O O . LEU A 1 90 ? 4.989 9.188 5.031 1.00 98.38 90 LEU A O 1
ATOM 715 N N . GLY A 1 91 ? 3.130 9.635 6.220 1.00 97.56 91 GLY A N 1
ATOM 716 C CA . GLY A 1 91 ? 2.795 8.237 6.493 1.00 97.56 91 GLY A CA 1
ATOM 717 C C . GLY A 1 91 ? 2.576 7.422 5.215 1.00 97.56 91 GLY A C 1
ATOM 718 O O . GLY A 1 91 ? 3.142 6.338 5.080 1.00 97.56 91 GLY A O 1
ATOM 719 N N . MET A 1 92 ? 1.823 7.959 4.250 1.00 97.75 92 MET A N 1
ATOM 720 C CA . MET A 1 92 ? 1.578 7.302 2.961 1.00 97.75 92 MET A CA 1
ATOM 721 C C . MET A 1 92 ? 2.851 7.181 2.114 1.00 97.75 92 MET A C 1
ATOM 723 O O . MET A 1 92 ? 3.078 6.140 1.503 1.00 97.75 92 MET A O 1
ATOM 727 N N . VAL A 1 93 ? 3.716 8.201 2.108 1.00 98.06 93 VAL A N 1
ATOM 728 C CA . VAL A 1 93 ? 5.012 8.146 1.410 1.00 98.06 93 VAL A CA 1
ATOM 729 C C . VAL A 1 93 ? 5.895 7.050 2.003 1.00 98.06 93 VAL A C 1
ATOM 731 O O . VAL A 1 93 ? 6.410 6.218 1.260 1.00 98.06 93 VAL A O 1
ATOM 734 N N . VAL A 1 94 ? 6.039 6.997 3.331 1.00 98.31 94 VAL A N 1
ATOM 735 C CA . VAL A 1 94 ? 6.835 5.955 4.001 1.00 98.31 94 VAL A CA 1
ATOM 736 C C . VAL A 1 94 ? 6.257 4.567 3.725 1.00 98.31 94 VAL A C 1
ATOM 738 O O . VAL A 1 94 ? 6.999 3.661 3.347 1.00 98.31 94 VAL A O 1
ATOM 741 N N . PHE A 1 95 ? 4.939 4.402 3.849 1.00 97.94 95 PHE A N 1
ATOM 742 C CA . PHE A 1 95 ? 4.263 3.143 3.540 1.00 97.94 95 PHE A CA 1
ATOM 743 C C . PHE A 1 95 ? 4.491 2.715 2.083 1.00 97.94 95 PHE A C 1
ATOM 745 O O . PHE A 1 95 ? 4.864 1.572 1.828 1.00 97.94 95 PHE A O 1
ATOM 752 N N . GLY A 1 96 ? 4.334 3.638 1.133 1.00 97.62 96 GLY A N 1
ATOM 753 C CA . GLY A 1 96 ? 4.555 3.397 -0.291 1.00 97.62 96 GLY A CA 1
ATOM 754 C C . GLY A 1 96 ? 6.000 3.020 -0.626 1.00 97.62 96 GLY A C 1
ATOM 755 O O . GLY A 1 96 ? 6.223 2.118 -1.435 1.00 97.62 96 GLY A O 1
ATOM 756 N N . LEU A 1 97 ? 6.986 3.643 0.026 1.00 97.69 97 LEU A N 1
ATOM 757 C CA . LEU A 1 97 ? 8.400 3.281 -0.123 1.00 97.69 97 LEU A CA 1
ATOM 758 C C . LEU A 1 97 ? 8.672 1.864 0.391 1.00 97.69 97 LEU A C 1
ATOM 760 O O . LEU A 1 97 ? 9.299 1.073 -0.311 1.00 97.69 97 LEU A O 1
ATOM 764 N N . VAL A 1 98 ? 8.160 1.514 1.575 1.00 98.19 98 VAL A N 1
ATOM 765 C CA . VAL A 1 98 ? 8.286 0.154 2.127 1.00 98.19 98 VAL A CA 1
ATOM 766 C C . VAL A 1 98 ? 7.608 -0.868 1.212 1.00 98.19 98 VAL A C 1
ATOM 768 O O . VAL A 1 98 ? 8.208 -1.891 0.892 1.00 98.19 98 VAL A O 1
ATOM 771 N N . ALA A 1 99 ? 6.397 -0.580 0.731 1.00 97.62 99 ALA A N 1
ATOM 772 C CA . ALA A 1 99 ? 5.676 -1.448 -0.199 1.00 97.62 99 ALA A CA 1
ATOM 773 C C . ALA A 1 99 ? 6.455 -1.666 -1.507 1.00 97.62 99 ALA A C 1
ATOM 775 O O . ALA A 1 99 ? 6.567 -2.796 -1.982 1.00 97.62 99 ALA A O 1
ATOM 776 N N . SER A 1 100 ? 7.044 -0.598 -2.052 1.00 96.38 100 SER A N 1
ATOM 777 C CA . SER A 1 100 ? 7.871 -0.649 -3.263 1.00 96.38 100 SER A CA 1
ATOM 778 C C . SER A 1 100 ? 9.121 -1.502 -3.054 1.00 96.38 100 SER A C 1
ATOM 780 O O . SER A 1 100 ? 9.416 -2.371 -3.871 1.00 96.38 100 SER A O 1
ATOM 782 N N . LEU A 1 101 ? 9.827 -1.315 -1.932 1.00 96.44 101 LEU A N 1
ATOM 783 C CA . LEU A 1 101 ? 10.997 -2.126 -1.579 1.00 96.44 101 LEU A CA 1
ATOM 784 C C . LEU A 1 101 ? 10.644 -3.610 -1.448 1.00 96.44 101 LEU A C 1
ATOM 786 O O . LEU A 1 101 ? 11.399 -4.458 -1.924 1.00 96.44 101 LEU A O 1
ATOM 790 N N . LEU A 1 102 ? 9.499 -3.932 -0.840 1.0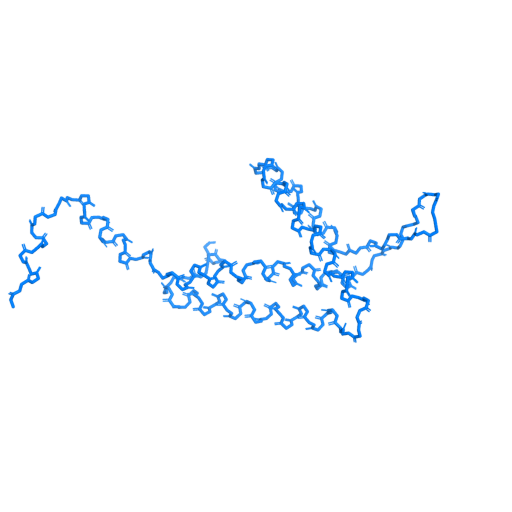0 96.81 102 LEU A N 1
ATOM 791 C CA . LEU A 1 102 ? 9.021 -5.311 -0.733 1.00 96.81 102 LEU A CA 1
ATOM 792 C C . LEU A 1 102 ? 8.712 -5.913 -2.107 1.00 96.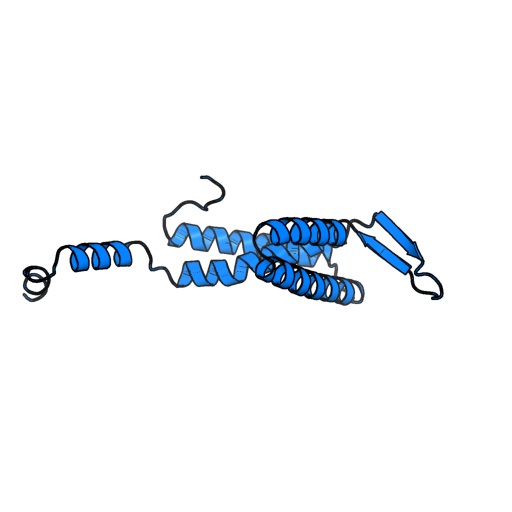81 102 LEU A C 1
ATOM 794 O O . LEU A 1 102 ? 9.128 -7.038 -2.367 1.00 96.81 102 LEU A O 1
ATOM 798 N N . CYS A 1 103 ? 8.044 -5.172 -2.998 1.00 96.62 103 CYS A N 1
ATOM 799 C CA . CYS A 1 103 ? 7.743 -5.647 -4.352 1.00 96.62 103 CYS A CA 1
ATOM 800 C C . CYS A 1 103 ? 9.023 -5.909 -5.155 1.00 96.62 103 CYS A C 1
ATOM 802 O O . CYS A 1 103 ? 9.173 -6.993 -5.713 1.00 96.62 103 CYS A O 1
ATOM 804 N N . ILE A 1 104 ? 9.975 -4.969 -5.134 1.00 94.50 104 ILE A N 1
ATOM 805 C CA . ILE A 1 104 ? 11.285 -5.125 -5.787 1.00 94.50 104 ILE A CA 1
ATOM 806 C C . ILE A 1 104 ? 12.027 -6.339 -5.215 1.00 94.50 104 ILE A C 1
ATOM 808 O O . ILE A 1 104 ? 12.534 -7.167 -5.965 1.00 94.50 104 ILE A O 1
ATOM 812 N N . SER A 1 105 ? 12.053 -6.490 -3.887 1.00 94.88 105 SER A N 1
ATOM 813 C CA . SER A 1 105 ? 12.698 -7.639 -3.235 1.00 94.88 105 SER A CA 1
ATOM 814 C C . SER A 1 105 ? 12.059 -8.968 -3.653 1.00 94.88 105 SER A C 1
ATOM 816 O O . SER A 1 105 ? 12.757 -9.966 -3.816 1.00 94.88 105 SER A O 1
ATOM 818 N N . PHE A 1 106 ? 10.739 -8.986 -3.852 1.00 95.44 106 PHE A N 1
ATOM 819 C CA . PHE A 1 106 ? 10.010 -10.175 -4.281 1.00 95.44 106 PHE A CA 1
ATOM 820 C C . PHE A 1 106 ? 10.241 -10.505 -5.761 1.00 95.44 106 PHE A C 1
ATOM 822 O O . PHE A 1 106 ? 10.369 -11.682 -6.091 1.00 95.44 106 PHE A O 1
ATOM 829 N N . GLU A 1 107 ? 10.347 -9.499 -6.638 1.00 92.88 107 GLU A N 1
ATOM 830 C CA . GLU A 1 107 ? 10.715 -9.688 -8.054 1.00 92.88 107 GLU A CA 1
ATOM 831 C C . GLU A 1 107 ? 12.115 -10.303 -8.214 1.00 92.88 107 GLU A C 1
ATOM 833 O O . GLU A 1 107 ? 12.365 -11.015 -9.182 1.00 92.88 107 GLU A O 1
ATOM 838 N N . MET A 1 108 ? 13.009 -10.078 -7.246 1.00 92.50 108 MET A N 1
ATOM 839 C CA . MET A 1 108 ? 14.338 -10.703 -7.195 1.00 92.50 108 MET A CA 1
ATOM 840 C C . MET A 1 108 ? 14.326 -12.130 -6.620 1.00 92.50 108 MET A C 1
ATOM 842 O O . MET A 1 108 ? 15.357 -12.803 -6.603 1.00 92.50 108 MET A O 1
ATOM 846 N N . SER A 1 109 ? 13.182 -12.598 -6.119 1.00 94.50 109 SER A N 1
ATOM 847 C CA . SER A 1 109 ? 13.011 -13.936 -5.549 1.00 94.50 109 SER A CA 1
ATOM 848 C C . SER A 1 109 ? 12.518 -14.939 -6.609 1.00 94.50 109 SER A C 1
ATOM 850 O O . SER A 1 109 ? 11.992 -14.533 -7.644 1.00 94.50 109 SER A O 1
ATOM 852 N N . PRO A 1 110 ? 12.608 -16.262 -6.369 1.00 95.12 110 PRO A N 1
ATOM 853 C CA . PRO A 1 110 ? 12.054 -17.261 -7.288 1.00 95.12 110 PRO A CA 1
ATOM 854 C C . PRO A 1 110 ? 10.517 -17.356 -7.238 1.00 95.12 110 PRO A C 1
ATOM 856 O O . PRO A 1 110 ? 9.925 -18.143 -7.978 1.00 95.12 110 PRO A O 1
ATOM 859 N N . TYR A 1 111 ? 9.856 -16.614 -6.345 1.00 94.88 111 TYR A N 1
ATOM 860 C CA . TYR A 1 111 ? 8.416 -16.705 -6.127 1.00 94.88 111 TYR A CA 1
ATOM 861 C C . TYR A 1 111 ? 7.646 -15.673 -6.960 1.00 94.88 111 TYR A C 1
ATOM 863 O O . TYR A 1 111 ? 8.085 -14.548 -7.178 1.00 94.88 111 TYR A O 1
ATOM 871 N N . SER A 1 112 ? 6.435 -16.037 -7.390 1.00 96.06 112 SER A N 1
ATOM 872 C CA . SER A 1 112 ? 5.550 -15.136 -8.138 1.00 96.06 112 SER A CA 1
ATOM 873 C C . SER A 1 112 ? 4.941 -14.075 -7.218 1.00 96.06 112 SER A C 1
ATOM 875 O O . SER A 1 112 ? 4.087 -14.401 -6.390 1.00 96.06 112 SER A O 1
ATOM 877 N N . LEU A 1 113 ? 5.328 -12.806 -7.408 1.00 96.19 113 LEU A N 1
ATOM 878 C CA . LEU A 1 113 ? 4.726 -11.664 -6.706 1.00 96.19 113 LEU A CA 1
ATOM 879 C C . LEU A 1 113 ? 3.205 -11.644 -6.892 1.00 96.19 113 LEU A C 1
ATOM 881 O O . LEU A 1 113 ? 2.477 -11.535 -5.915 1.00 96.19 113 LEU A O 1
ATOM 885 N N . LEU A 1 114 ? 2.720 -11.847 -8.122 1.00 96.38 114 LEU A N 1
ATOM 886 C CA . LEU A 1 114 ? 1.288 -11.865 -8.429 1.00 96.38 114 LEU A CA 1
ATOM 887 C C . LEU A 1 114 ? 0.534 -12.913 -7.598 1.00 96.38 114 LEU A C 1
ATOM 889 O O . LEU A 1 114 ? -0.476 -12.596 -6.974 1.00 96.38 114 LEU A O 1
ATOM 893 N N . SER A 1 115 ? 1.033 -14.153 -7.575 1.00 96.81 115 SER A N 1
ATOM 894 C CA . SER A 1 115 ? 0.379 -15.247 -6.846 1.00 96.81 115 SER A CA 1
ATOM 895 C C . SER A 1 115 ? 0.401 -14.995 -5.341 1.00 96.81 115 SER A C 1
ATOM 897 O O . SER A 1 115 ? -0.611 -15.173 -4.667 1.00 96.81 115 SER A O 1
ATOM 899 N N . PHE A 1 116 ? 1.539 -14.532 -4.818 1.00 97.06 116 PHE A N 1
ATOM 900 C CA . PHE A 1 116 ? 1.687 -14.203 -3.406 1.00 97.06 116 PHE A CA 1
ATOM 901 C C . PHE A 1 116 ? 0.750 -13.063 -2.989 1.00 97.06 116 PHE A C 1
ATOM 903 O O . PHE A 1 116 ? -0.013 -13.207 -2.034 1.00 97.06 116 PHE A O 1
ATOM 910 N N . SER A 1 117 ? 0.748 -11.960 -3.739 1.00 97.69 117 SER A N 1
ATOM 911 C CA . SER A 1 117 ? -0.141 -10.824 -3.505 1.00 97.69 117 SER A CA 1
ATOM 912 C C . SER A 1 117 ? -1.608 -11.232 -3.586 1.00 97.69 117 SER A C 1
ATOM 914 O O . SER A 1 117 ? -2.379 -10.842 -2.717 1.00 97.69 117 SER A O 1
ATOM 916 N N . LEU A 1 118 ? -2.001 -12.067 -4.552 1.00 98.12 118 LEU A N 1
ATOM 917 C CA . LEU A 1 118 ? -3.380 -12.544 -4.664 1.00 98.12 118 LEU A CA 1
ATOM 918 C C . LEU A 1 118 ? -3.804 -13.371 -3.443 1.00 98.12 118 LEU A C 1
ATOM 920 O O . LEU A 1 118 ? -4.883 -13.145 -2.897 1.00 98.12 118 LEU A O 1
ATOM 924 N N . ILE A 1 119 ? -2.951 -14.291 -2.983 1.00 98.12 119 ILE A N 1
ATOM 925 C CA . ILE A 1 119 ? -3.218 -15.105 -1.788 1.00 98.12 119 ILE A CA 1
ATOM 926 C C . ILE A 1 119 ? -3.381 -14.208 -0.559 1.00 98.12 119 ILE A C 1
ATOM 928 O O . ILE A 1 119 ? -4.375 -14.328 0.158 1.00 98.12 119 ILE A O 1
ATOM 932 N N . VAL A 1 120 ? -2.445 -13.281 -0.329 1.00 97.94 120 VAL A N 1
ATOM 933 C CA . VAL A 1 120 ? -2.510 -12.353 0.811 1.00 97.94 120 VAL A CA 1
ATOM 934 C C . VAL A 1 120 ? -3.756 -11.471 0.731 1.00 97.94 120 VAL A C 1
ATOM 936 O O . VAL A 1 120 ? -4.435 -11.301 1.741 1.00 97.94 120 VAL A O 1
ATOM 939 N N . PHE A 1 121 ? -4.095 -10.960 -0.455 1.00 97.94 121 PHE A N 1
ATOM 940 C CA . PHE A 1 121 ? -5.272 -10.119 -0.670 1.00 97.94 121 PHE A CA 1
ATOM 941 C C . PHE A 1 121 ? -6.562 -10.858 -0.304 1.00 97.94 121 PHE A C 1
ATOM 943 O O . PHE A 1 121 ? -7.372 -10.347 0.470 1.00 97.94 121 PHE A O 1
ATOM 950 N N . VAL A 1 122 ? -6.730 -12.089 -0.800 1.00 98.12 122 VAL A N 1
ATOM 951 C CA . VAL A 1 122 ? -7.905 -12.920 -0.504 1.00 98.12 122 VAL A CA 1
ATOM 952 C C . VAL A 1 122 ? -7.973 -13.259 0.985 1.00 98.12 122 VAL A C 1
ATOM 954 O O . VAL A 1 122 ? -9.017 -13.056 1.603 1.00 98.12 122 VAL A O 1
ATOM 957 N N . LEU A 1 123 ? -6.874 -13.722 1.590 1.00 97.88 123 LEU A N 1
ATOM 958 C CA . LEU A 1 123 ? -6.848 -14.082 3.012 1.00 97.88 123 LEU A CA 1
ATOM 959 C C . LEU A 1 123 ? -7.128 -12.881 3.922 1.00 97.88 123 LEU A C 1
ATOM 961 O O . LEU A 1 123 ? -7.865 -13.009 4.899 1.00 97.88 123 LEU A O 1
ATOM 965 N N . ALA A 1 124 ? -6.580 -11.708 3.602 1.00 96.50 124 ALA A N 1
ATOM 966 C CA . ALA A 1 124 ? -6.791 -10.502 4.393 1.00 96.50 124 ALA A CA 1
ATOM 967 C C . ALA A 1 124 ? -8.237 -9.990 4.291 1.00 96.50 124 ALA A C 1
ATOM 969 O O . ALA A 1 124 ? -8.802 -9.566 5.300 1.00 96.50 124 ALA A O 1
ATOM 970 N N . TRP A 1 125 ? -8.870 -10.092 3.119 1.00 95.56 125 TRP A N 1
ATOM 971 C CA . TRP A 1 125 ? -10.298 -9.799 2.970 1.00 95.56 125 TRP A CA 1
ATOM 972 C C . TRP A 1 125 ? -11.187 -10.793 3.711 1.00 95.56 125 TRP A C 1
ATOM 974 O O . TRP A 1 125 ? -12.106 -10.374 4.411 1.00 95.56 125 TRP A O 1
ATOM 984 N N . VAL A 1 126 ? -10.898 -12.094 3.620 1.00 94.38 126 VAL A N 1
ATOM 985 C CA . VAL A 1 126 ? -11.593 -13.115 4.423 1.00 94.38 126 VAL A CA 1
ATOM 986 C C . VAL A 1 126 ? -11.474 -12.782 5.912 1.00 94.38 126 VAL A C 1
ATOM 988 O O . VAL A 1 126 ? -12.480 -12.788 6.618 1.00 94.38 126 VAL A O 1
ATOM 991 N N . GLY A 1 127 ? -10.279 -12.399 6.370 1.00 92.00 127 GLY A N 1
ATOM 992 C CA . GLY A 1 127 ? -10.046 -11.905 7.726 1.00 92.00 127 GLY A CA 1
ATOM 993 C C . GLY A 1 127 ? -10.935 -10.713 8.087 1.00 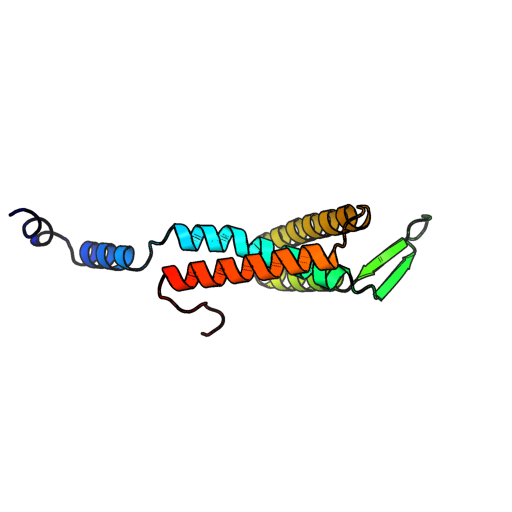92.00 127 GLY A C 1
ATOM 994 O O . GLY A 1 127 ? -11.652 -10.786 9.083 1.00 92.00 127 GLY A O 1
ATOM 995 N N . GLN A 1 128 ? -10.962 -9.657 7.264 1.00 90.12 128 GLN A N 1
ATOM 996 C CA . GLN A 1 128 ? -11.851 -8.497 7.465 1.00 90.12 128 GLN A CA 1
ATOM 997 C C . GLN A 1 128 ? -13.320 -8.909 7.596 1.00 90.12 128 GLN A C 1
ATOM 999 O O . GLN A 1 128 ? -14.001 -8.463 8.517 1.00 90.12 128 GLN A O 1
ATOM 1004 N N . PHE A 1 129 ? -13.815 -9.776 6.708 1.00 88.88 129 PHE A N 1
ATOM 1005 C CA . PHE A 1 129 ? -15.208 -10.224 6.754 1.00 88.88 129 PHE A CA 1
ATOM 1006 C C . PHE A 1 129 ? -15.521 -11.027 8.017 1.00 88.88 129 PHE A C 1
ATOM 1008 O O . PHE A 1 129 ? -16.586 -10.832 8.600 1.00 88.88 129 PHE A O 1
ATOM 1015 N N . ILE A 1 130 ? -14.597 -11.877 8.475 1.00 88.19 130 ILE A N 1
ATOM 1016 C CA . ILE A 1 130 ? -14.734 -12.590 9.753 1.00 88.19 130 ILE A CA 1
ATOM 1017 C C . ILE A 1 130 ? -14.778 -11.592 10.914 1.00 88.19 130 ILE A C 1
ATOM 1019 O O . ILE A 1 130 ? -15.661 -11.689 11.764 1.00 88.19 130 ILE A O 1
ATOM 1023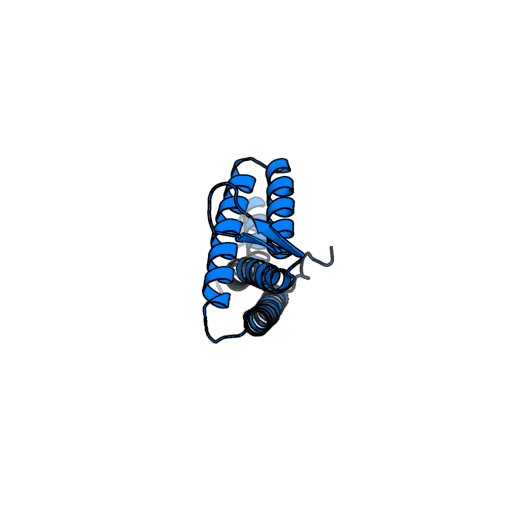 N N . GLY A 1 131 ? -13.874 -10.609 10.929 1.00 84.38 131 GLY A N 1
ATOM 1024 C CA . GLY A 1 131 ? -13.849 -9.547 11.935 1.00 84.38 131 GLY A CA 1
ATOM 1025 C C . GLY A 1 131 ? -15.187 -8.813 12.043 1.00 84.38 131 GLY A C 1
ATOM 1026 O O . GLY A 1 131 ? -15.770 -8.728 13.127 1.00 84.38 131 GLY A O 1
ATOM 1027 N N . HIS A 1 132 ? -15.717 -8.370 10.904 1.00 79.69 132 HIS A N 1
ATOM 1028 C CA . HIS A 1 132 ? -17.017 -7.706 10.831 1.00 79.69 132 HIS A CA 1
ATOM 1029 C C . HIS A 1 132 ? -18.180 -8.620 11.232 1.00 79.69 132 HIS A C 1
ATOM 1031 O O . HIS A 1 132 ? -19.088 -8.183 11.937 1.00 79.69 132 HIS A O 1
ATOM 1037 N N . HIS A 1 133 ? -18.149 -9.895 10.833 1.00 79.06 133 HIS A N 1
ATOM 1038 C CA . HIS A 1 133 ? -19.177 -10.859 11.218 1.00 79.06 133 HIS A CA 1
ATOM 1039 C C . HIS A 1 133 ? -19.236 -11.058 12.739 1.00 79.06 133 HIS A C 1
ATOM 1041 O O . HIS A 1 133 ? -20.329 -11.094 13.300 1.00 79.06 133 HIS A O 1
ATOM 1047 N N . MET A 1 134 ? -18.083 -11.116 13.415 1.00 74.62 134 MET A N 1
ATOM 1048 C CA . MET A 1 134 ? -18.023 -11.226 14.879 1.00 74.62 134 MET A CA 1
ATOM 1049 C C . MET A 1 134 ? -18.548 -9.980 15.602 1.00 74.62 134 MET A C 1
ATOM 1051 O O . MET A 1 134 ? -19.084 -10.100 16.698 1.00 74.62 134 MET A O 1
ATOM 1055 N N . GLU A 1 135 ? -18.409 -8.790 15.014 1.00 69.69 135 GLU A N 1
ATOM 1056 C CA . GLU A 1 135 ? -18.894 -7.544 15.622 1.00 69.69 135 GLU A CA 1
ATOM 1057 C C . GLU A 1 135 ? -20.390 -7.285 15.347 1.00 69.69 135 GLU A C 1
ATOM 1059 O O . GLU A 1 135 ? -20.977 -6.357 15.901 1.00 69.69 135 GLU A O 1
ATOM 1064 N N . GLY A 1 136 ? -21.030 -8.095 14.493 1.00 63.12 136 GLY A N 1
ATOM 1065 C CA . GLY A 1 136 ? -22.457 -7.986 14.165 1.00 63.12 136 GLY A CA 1
ATOM 1066 C C . GLY A 1 136 ? -22.844 -6.710 13.402 1.00 63.12 136 GLY A C 1
ATOM 1067 O O . GLY A 1 136 ? -24.026 -6.491 13.132 1.00 63.12 136 GLY A O 1
ATOM 1068 N N . LYS A 1 137 ? -21.868 -5.870 13.032 1.00 59.12 137 LYS A N 1
ATOM 1069 C CA . LYS A 1 137 ? -22.038 -4.647 12.235 1.00 59.12 137 LYS A CA 1
ATOM 1070 C C . LYS A 1 137 ? -21.550 -4.892 10.809 1.00 59.12 137 LYS A C 1
ATOM 1072 O O . LYS A 1 137 ? -20.541 -5.563 10.588 1.00 59.12 137 LYS A O 1
ATOM 1077 N N . ARG A 1 138 ? -22.275 -4.355 9.823 1.00 54.12 138 ARG A N 1
ATOM 1078 C CA . ARG A 1 138 ? -21.889 -4.478 8.410 1.00 54.12 138 ARG A CA 1
ATOM 1079 C C . ARG A 1 138 ? -20.548 -3.768 8.169 1.00 54.12 138 ARG A C 1
ATOM 1081 O O . ARG A 1 138 ? -20.276 -2.765 8.826 1.00 54.12 138 ARG A O 1
ATOM 1088 N N . PRO A 1 139 ? -19.707 -4.263 7.245 1.00 53.47 139 PRO A N 1
ATOM 1089 C CA . PRO A 1 139 ? -18.511 -3.540 6.838 1.00 53.47 139 PRO A CA 1
ATOM 1090 C C . PRO A 1 139 ? -18.893 -2.151 6.311 1.00 53.47 139 PRO A C 1
ATOM 1092 O O . PRO A 1 139 ? -19.832 -2.026 5.520 1.00 53.47 139 PRO A O 1
ATOM 1095 N N . ALA A 1 140 ? -18.131 -1.125 6.704 1.00 54.78 140 ALA A N 1
ATOM 1096 C CA . ALA A 1 140 ? -18.344 0.276 6.313 1.00 54.78 140 ALA A CA 1
ATOM 1097 C C . ALA A 1 140 ? -18.281 0.518 4.787 1.00 54.78 140 ALA A C 1
ATOM 1099 O O . ALA A 1 140 ? -18.591 1.599 4.314 1.00 54.78 140 ALA A O 1
ATOM 1100 N N . PHE A 1 141 ? -17.931 -0.503 3.998 1.00 45.50 141 PHE A N 1
ATOM 1101 C CA . PHE A 1 141 ? -18.046 -0.515 2.537 1.00 45.50 141 PHE A CA 1
ATOM 1102 C C . PHE A 1 141 ? -19.494 -0.470 2.014 1.00 45.50 141 PHE A C 1
ATOM 1104 O O . PHE A 1 141 ? -19.688 -0.354 0.808 1.00 45.50 141 PHE A O 1
ATOM 1111 N N . THR A 1 142 ? -20.495 -0.631 2.885 1.00 36.91 142 THR A N 1
ATOM 1112 C CA . THR A 1 142 ? -21.924 -0.684 2.515 1.00 36.91 142 THR A CA 1
ATOM 1113 C C . THR A 1 142 ? -22.773 0.423 3.142 1.00 36.91 142 THR A C 1
ATOM 1115 O O . THR A 1 142 ? -24.000 0.341 3.064 1.00 36.91 142 THR A O 1
ATOM 1118 N N . GLU A 1 143 ? -22.140 1.420 3.766 1.00 37.03 143 GLU A N 1
ATOM 1119 C CA . GLU A 1 143 ? -22.811 2.665 4.170 1.00 37.03 143 GLU A CA 1
ATOM 1120 C C . GLU A 1 143 ? -22.802 3.700 3.041 1.00 37.03 143 GLU A C 1
ATOM 1122 O O . GLU A 1 143 ? -21.799 3.755 2.291 1.00 37.03 143 GLU A O 1
#

Foldseek 3Di:
DPDVVVPVPDDPVRVVVVVVCVQPDPPVLVVLCVVLVLLLLLLVLLLQQVAWDDWDDDPPDPDTDTDTRSLVVLVVVLVVLVVVDPVSSVVSVVSSVVSVVVSVVVVVDPDDSNVVSVVSNVVSVVSNVVSCVVSVHDPPVVD

Radius of gyration: 22.37 Å; chains: 1; bounding box: 53×34×64 Å

pLDDT: mean 85.37, std 16.54, range [36.91, 98.38]